Protein AF-A0A660URX8-F1 (afdb_monomer_lite)

Radius of gyration: 13.56 Å; chains: 1; bounding box: 30×30×37 Å

Sequence (95 aa):
MTPYQIAIEFERQYPNDFPELDKEIGGKGTGERNSVAQYIAQVLSTRIKNNVNYPIEGKFLHRAYLHKLTYKTNDRCIESSLGQSYDLSLFRLKE

pLDDT: mean 89.78, std 8.69, range [58.38, 97.88]

Structure (mmCIF, N/CA/C/O backbone):
data_AF-A0A660URX8-F1
#
_entry.id   AF-A0A660URX8-F1
#
loop_
_atom_site.group_PDB
_atom_site.id
_atom_site.type_symbol
_atom_site.label_atom_id
_atom_site.label_alt_id
_atom_site.label_comp_id
_atom_site.label_asym_id
_atom_site.label_entity_id
_atom_site.label_seq_id
_atom_site.pdbx_PDB_ins_code
_atom_site.Cartn_x
_atom_site.Cartn_y
_atom_site.Cartn_z
_atom_site.occupancy
_atom_site.B_iso_or_equiv
_atom_site.auth_seq_id
_atom_site.auth_comp_id
_atom_site.auth_asym_id
_atom_site.auth_atom_id
_atom_site.pdbx_PDB_model_num
ATOM 1 N N . MET A 1 1 ? -2.574 1.182 -7.390 1.00 94.50 1 MET A N 1
ATOM 2 C CA . MET A 1 1 ? -3.104 1.291 -6.016 1.00 94.50 1 MET A CA 1
ATOM 3 C C . MET A 1 1 ? -1.963 1.288 -5.011 1.00 94.50 1 MET A C 1
ATOM 5 O O . MET A 1 1 ? -0.976 0.592 -5.227 1.00 94.50 1 MET A O 1
ATOM 9 N N . THR A 1 2 ? -2.071 2.066 -3.937 1.00 95.69 2 THR A N 1
ATOM 10 C CA . THR A 1 2 ? -1.166 1.979 -2.778 1.00 95.69 2 THR A CA 1
ATOM 11 C C . THR A 1 2 ? -1.494 0.728 -1.948 1.00 95.69 2 THR A C 1
ATOM 13 O O . THR A 1 2 ? -2.613 0.220 -2.047 1.00 95.69 2 THR A O 1
ATOM 16 N N . PRO A 1 3 ? -0.581 0.233 -1.091 1.00 95.25 3 PRO A N 1
ATOM 17 C CA . PRO A 1 3 ? -0.890 -0.883 -0.197 1.00 95.25 3 PRO A CA 1
ATOM 18 C C . PRO A 1 3 ? -2.118 -0.632 0.693 1.00 95.25 3 PRO A C 1
ATOM 20 O O . PRO A 1 3 ? -2.896 -1.549 0.924 1.00 95.25 3 PRO A O 1
ATOM 23 N N . TYR A 1 4 ? -2.341 0.614 1.126 1.00 94.69 4 TYR A N 1
ATOM 24 C CA . TYR A 1 4 ? -3.545 1.003 1.867 1.00 94.69 4 TYR A CA 1
ATOM 25 C C . TYR A 1 4 ? -4.813 0.848 1.030 1.00 94.69 4 TYR A C 1
ATOM 27 O O . TYR A 1 4 ? -5.781 0.276 1.509 1.00 94.69 4 TYR A O 1
ATOM 35 N N . GLN A 1 5 ? -4.813 1.312 -0.225 1.00 95.69 5 GLN A N 1
ATOM 36 C CA . GLN A 1 5 ? -5.965 1.127 -1.114 1.00 95.69 5 GLN A CA 1
ATOM 37 C C . GLN A 1 5 ? -6.268 -0.358 -1.334 1.00 95.69 5 GLN A C 1
ATOM 39 O O . GLN A 1 5 ? -7.432 -0.732 -1.359 1.00 95.69 5 GLN A O 1
ATOM 44 N N . ILE A 1 6 ? -5.238 -1.200 -1.476 1.00 96.06 6 ILE A N 1
ATOM 45 C CA . ILE A 1 6 ? -5.421 -2.648 -1.648 1.00 96.06 6 ILE A CA 1
ATOM 46 C C . ILE A 1 6 ? -5.979 -3.274 -0.363 1.00 96.06 6 ILE A C 1
ATOM 48 O O . ILE A 1 6 ? -6.911 -4.061 -0.444 1.00 96.06 6 ILE A O 1
ATOM 52 N N . ALA A 1 7 ? -5.463 -2.903 0.813 1.00 94.94 7 ALA A N 1
ATOM 53 C CA . ALA A 1 7 ? -5.962 -3.395 2.100 1.00 94.94 7 ALA A CA 1
ATOM 54 C C . ALA A 1 7 ? -7.425 -2.991 2.357 1.00 94.94 7 ALA A C 1
ATOM 56 O O . ALA A 1 7 ? -8.223 -3.825 2.769 1.00 94.94 7 ALA A O 1
ATOM 57 N N . ILE A 1 8 ? -7.782 -1.735 2.066 1.00 95.06 8 ILE A N 1
ATOM 58 C CA . ILE A 1 8 ? -9.162 -1.230 2.153 1.00 95.06 8 ILE A CA 1
ATOM 59 C C . ILE A 1 8 ? -10.079 -2.015 1.216 1.00 95.06 8 ILE A C 1
ATOM 61 O O . ILE A 1 8 ? -11.173 -2.414 1.601 1.00 95.06 8 ILE A O 1
ATOM 65 N N . GLU A 1 9 ? -9.637 -2.244 -0.018 1.00 95.50 9 GLU A N 1
ATOM 66 C CA . GLU A 1 9 ? -10.427 -2.982 -0.997 1.00 95.50 9 GLU A CA 1
ATOM 67 C C . GLU A 1 9 ? -10.569 -4.464 -0.622 1.00 95.50 9 GLU A C 1
ATOM 69 O O . GLU A 1 9 ? -11.626 -5.051 -0.840 1.00 95.50 9 GLU A O 1
ATOM 74 N N . PHE A 1 10 ? -9.545 -5.052 0.000 1.00 94.62 10 PHE A N 1
ATOM 75 C CA . PHE A 1 10 ? -9.599 -6.408 0.535 1.00 94.62 10 PHE A CA 1
ATOM 76 C C . PHE A 1 10 ? -10.613 -6.526 1.683 1.00 94.62 10 PHE A C 1
ATOM 78 O O . PHE A 1 10 ? -11.476 -7.395 1.623 1.00 94.62 10 PHE A O 1
ATOM 85 N N . GLU A 1 11 ? -10.593 -5.611 2.660 1.00 94.44 11 GLU A N 1
ATOM 86 C CA . GLU A 1 11 ? -11.610 -5.548 3.726 1.00 94.44 11 GLU A CA 1
ATOM 87 C C . GLU A 1 11 ? -13.026 -5.400 3.152 1.00 94.44 11 GLU A C 1
ATOM 89 O O . GLU A 1 11 ? -13.955 -6.082 3.577 1.00 94.44 11 GLU A O 1
ATOM 94 N N . ARG A 1 12 ? -13.185 -4.540 2.137 1.00 94.00 12 ARG A N 1
ATOM 95 C CA . ARG A 1 12 ? -14.475 -4.281 1.488 1.00 94.00 12 ARG A CA 1
ATOM 96 C C . ARG A 1 12 ? -15.031 -5.502 0.752 1.00 94.00 12 ARG A C 1
ATOM 98 O O . ARG A 1 12 ? -16.241 -5.710 0.767 1.00 94.00 12 ARG A O 1
ATOM 105 N N . GLN A 1 13 ? -14.180 -6.255 0.054 1.00 95.50 13 GLN A N 1
ATOM 106 C CA . GLN A 1 13 ? -14.599 -7.419 -0.734 1.00 95.50 13 GLN A CA 1
ATOM 107 C C . GLN A 1 13 ? -14.761 -8.687 0.113 1.00 95.50 13 GLN A C 1
ATOM 109 O O . GLN A 1 13 ? -15.609 -9.515 -0.209 1.00 95.50 13 GLN A O 1
ATOM 114 N N . TYR A 1 14 ? -13.982 -8.822 1.189 1.00 95.25 14 TYR A N 1
ATOM 115 C CA . TYR A 1 14 ? -13.921 -10.022 2.027 1.00 95.25 14 TYR A CA 1
ATOM 116 C C . TYR A 1 14 ? -14.144 -9.682 3.512 1.00 95.25 14 TYR A C 1
ATOM 118 O O . TYR A 1 14 ? -13.276 -9.945 4.345 1.00 95.25 14 TYR A O 1
ATOM 126 N N . PRO A 1 15 ? -15.303 -9.105 3.885 1.00 93.25 15 PRO A N 1
ATOM 127 C CA . PRO A 1 15 ? -15.539 -8.611 5.244 1.00 93.25 15 PRO A CA 1
ATOM 128 C C . PRO A 1 15 ? -15.577 -9.718 6.308 1.00 93.25 15 PRO A C 1
ATOM 130 O O . PRO A 1 15 ? -15.345 -9.435 7.478 1.00 93.25 15 PRO A O 1
ATOM 133 N N . ASN A 1 16 ? -15.855 -10.965 5.914 1.00 95.44 16 ASN A N 1
ATOM 134 C CA . ASN A 1 16 ? -15.860 -12.112 6.825 1.00 95.44 16 ASN A CA 1
ATOM 135 C C . ASN A 1 16 ? -14.462 -12.718 7.017 1.00 95.44 16 ASN A C 1
ATOM 137 O O . ASN A 1 16 ? -14.193 -13.265 8.077 1.00 95.44 16 ASN A O 1
ATOM 141 N N . ASP A 1 17 ? -13.579 -12.601 6.018 1.00 94.06 17 ASP A N 1
ATOM 142 C CA . ASP A 1 17 ? -12.235 -13.192 6.060 1.00 94.06 17 ASP A CA 1
ATOM 143 C C . ASP A 1 17 ? -11.193 -12.201 6.591 1.00 94.06 17 ASP A C 1
ATOM 145 O O . ASP A 1 17 ? -10.193 -12.594 7.183 1.00 94.06 17 ASP A O 1
ATOM 149 N N . PHE A 1 18 ? -11.403 -10.897 6.385 1.00 92.69 18 PHE A N 1
ATOM 150 C CA . PHE A 1 18 ? -10.477 -9.864 6.846 1.00 92.69 18 PHE A CA 1
ATOM 151 C C . PHE A 1 18 ? -10.194 -9.923 8.362 1.00 92.69 18 PHE A C 1
ATOM 153 O O . PHE A 1 18 ? -9.024 -9.799 8.732 1.00 92.69 18 PHE A O 1
ATOM 160 N N . PRO A 1 19 ? -11.191 -10.154 9.246 1.00 91.50 19 PRO A N 1
ATOM 161 C CA . PRO A 1 19 ? -10.954 -10.293 10.683 1.00 91.50 19 PRO A CA 1
ATOM 162 C C . PRO A 1 19 ? -10.020 -11.455 11.054 1.00 91.50 19 PRO A C 1
ATOM 164 O O . PRO A 1 19 ? -9.285 -11.343 12.032 1.00 91.50 19 PRO A O 1
ATOM 167 N N . GLU A 1 20 ? -9.981 -12.527 10.256 1.00 92.56 20 GLU A N 1
ATOM 168 C CA . GLU A 1 20 ? -9.123 -13.703 10.493 1.00 92.56 20 GLU A CA 1
ATOM 169 C C . GLU A 1 20 ? -7.624 -13.387 10.359 1.00 92.56 20 GLU A C 1
ATOM 171 O O . GLU A 1 20 ? -6.773 -14.162 10.792 1.00 92.56 20 GLU A O 1
ATOM 176 N N . LEU A 1 21 ? -7.270 -12.237 9.771 1.00 89.00 21 LEU A N 1
ATOM 177 C CA . LEU A 1 21 ? -5.883 -11.778 9.713 1.00 89.00 21 LEU A CA 1
ATOM 178 C C . LEU A 1 21 ? -5.339 -11.336 11.077 1.00 89.00 21 LEU A C 1
ATOM 180 O O . LEU A 1 21 ? -4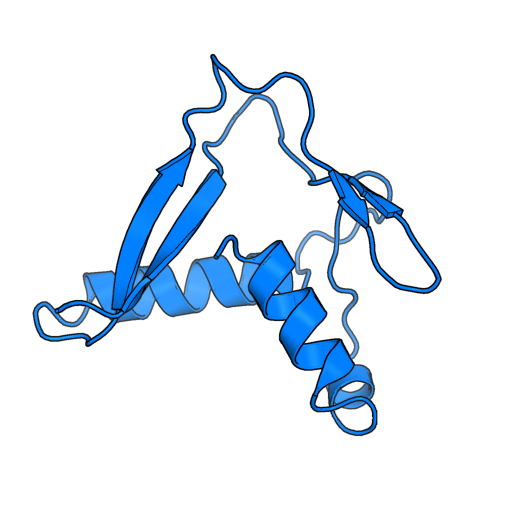.122 -11.198 11.195 1.00 89.00 21 LEU A O 1
ATOM 184 N N . ASP A 1 22 ? -6.209 -11.069 12.062 1.00 88.94 22 ASP A N 1
ATOM 185 C CA . ASP A 1 22 ? -5.856 -10.507 13.377 1.00 88.94 22 ASP A CA 1
ATOM 186 C C . ASP A 1 22 ? -4.956 -9.257 13.262 1.00 88.94 22 ASP A C 1
ATOM 188 O O . ASP A 1 22 ? -3.988 -9.046 14.000 1.00 88.94 22 ASP A O 1
ATOM 192 N N . LYS A 1 23 ? -5.229 -8.438 12.236 1.00 89.31 23 LYS A N 1
ATOM 193 C CA . LYS A 1 23 ? -4.464 -7.237 11.891 1.00 89.31 23 LYS A CA 1
ATOM 194 C C . LYS A 1 23 ? -5.359 -6.141 11.346 1.00 89.31 23 LYS A C 1
ATOM 196 O O . LYS A 1 23 ? -6.257 -6.373 10.545 1.00 89.31 23 LYS A O 1
ATOM 201 N N . GLU A 1 24 ? -5.034 -4.906 11.707 1.00 90.50 24 GLU A N 1
ATOM 202 C CA . GLU A 1 24 ? -5.661 -3.730 11.118 1.00 90.50 24 GLU A CA 1
ATOM 203 C C . GLU A 1 24 ? -5.041 -3.376 9.758 1.00 90.50 24 GLU A C 1
ATOM 205 O O . GLU A 1 24 ? -3.882 -3.696 9.463 1.00 90.50 24 GLU A O 1
ATOM 210 N N . ILE A 1 25 ? -5.774 -2.593 8.957 1.00 92.25 25 ILE A N 1
ATOM 211 C CA . ILE A 1 25 ? -5.238 -1.942 7.748 1.00 92.25 25 ILE A CA 1
ATOM 212 C C . ILE A 1 25 ? -3.949 -1.163 8.059 1.00 92.25 25 ILE A C 1
ATOM 214 O O . ILE A 1 25 ? -3.047 -1.103 7.220 1.00 92.25 25 ILE A O 1
ATOM 218 N N . GLY A 1 26 ? -3.848 -0.615 9.272 1.00 89.56 26 GLY A N 1
ATOM 219 C CA . GLY A 1 26 ? -2.756 0.228 9.738 1.00 89.56 26 GLY A CA 1
ATOM 220 C C . GLY A 1 26 ? -3.053 1.707 9.537 1.00 89.56 26 GLY A C 1
ATOM 221 O O . GLY A 1 26 ? -4.187 2.118 9.308 1.00 89.56 26 GLY A O 1
ATOM 222 N N . GLY A 1 27 ? -2.001 2.516 9.599 1.00 84.38 27 GLY A N 1
ATOM 223 C CA . GLY A 1 27 ? -2.095 3.968 9.504 1.00 84.38 27 GLY A CA 1
ATOM 224 C C . GLY A 1 27 ? -1.576 4.659 10.755 1.00 84.38 27 GLY A C 1
ATOM 225 O O . GLY A 1 27 ? -1.227 4.032 11.762 1.00 84.38 27 GLY A O 1
ATOM 226 N N . LYS A 1 28 ? -1.455 5.978 10.664 1.00 82.12 28 LYS A N 1
ATOM 227 C CA . LYS A 1 28 ? -0.879 6.799 11.721 1.00 82.12 28 LYS A CA 1
ATOM 228 C C . LYS A 1 28 ? -1.725 6.687 12.990 1.00 82.12 28 LYS A C 1
ATOM 230 O O . LYS A 1 28 ? -2.943 6.796 12.931 1.00 82.12 28 LYS A O 1
ATOM 235 N N . GLY A 1 29 ? -1.063 6.509 14.133 1.00 74.31 29 GLY A N 1
ATOM 236 C CA . GLY A 1 29 ? -1.718 6.426 15.443 1.00 74.31 29 GLY A CA 1
ATOM 237 C C . GLY A 1 29 ? -2.173 5.025 15.860 1.00 74.31 29 GLY A C 1
ATOM 238 O O . GLY A 1 29 ? -2.517 4.853 17.020 1.00 74.31 29 GLY A O 1
ATOM 239 N N . THR A 1 30 ? -2.101 4.023 14.975 1.00 73.69 30 THR A N 1
ATOM 240 C CA . THR A 1 30 ? -2.447 2.625 15.319 1.00 73.69 30 THR A CA 1
ATOM 241 C C . THR A 1 30 ? -1.394 1.947 16.201 1.00 73.69 30 THR A C 1
ATOM 243 O O . THR A 1 30 ? -1.690 0.988 16.897 1.00 73.69 30 THR A O 1
ATOM 246 N N . GLY A 1 31 ? -0.138 2.415 16.167 1.00 66.38 31 GLY A N 1
ATOM 247 C CA . GLY A 1 31 ? 0.985 1.762 16.858 1.00 66.38 31 GLY A CA 1
ATOM 248 C C . GLY A 1 31 ? 1.396 0.410 16.253 1.00 66.38 31 GLY A C 1
ATOM 249 O O . GLY A 1 31 ? 2.432 -0.136 16.635 1.00 66.38 31 GLY A O 1
ATOM 250 N N . GLU A 1 32 ? 0.641 -0.094 15.274 1.00 70.62 32 GLU A N 1
ATOM 251 C CA . GLU A 1 32 ? 0.852 -1.394 14.651 1.00 70.62 32 GLU A CA 1
ATOM 252 C C . GLU A 1 32 ? 2.028 -1.334 13.670 1.00 70.62 32 GLU A C 1
ATOM 254 O O . GLU A 1 32 ? 2.008 -0.622 12.662 1.00 70.62 32 GLU A O 1
ATOM 259 N N . ARG A 1 33 ? 3.083 -2.098 13.972 1.00 67.62 33 ARG A N 1
ATOM 260 C CA . ARG A 1 33 ? 4.278 -2.195 13.118 1.00 67.62 33 ARG A CA 1
ATOM 261 C C . ARG A 1 33 ? 4.140 -3.225 11.993 1.00 67.62 33 ARG A C 1
ATOM 263 O O . ARG A 1 33 ? 4.962 -3.186 11.081 1.00 67.62 33 ARG A O 1
ATOM 270 N N . ASN A 1 34 ? 3.126 -4.095 12.055 1.00 82.62 34 ASN A N 1
ATOM 271 C CA . ASN A 1 34 ? 2.889 -5.201 11.123 1.00 82.62 34 ASN A CA 1
ATOM 272 C C . ASN A 1 34 ? 1.460 -5.172 10.550 1.00 82.62 34 ASN A C 1
ATOM 274 O O . ASN A 1 34 ? 0.756 -6.178 10.548 1.00 82.62 34 ASN A O 1
ATOM 278 N N . SER A 1 35 ? 1.023 -4.007 10.076 1.00 91.81 35 SER A N 1
ATOM 279 C CA . SER A 1 35 ? -0.314 -3.828 9.495 1.00 91.81 35 SER A CA 1
ATOM 280 C C . SER A 1 35 ? -0.507 -4.573 8.168 1.00 91.81 35 SER A C 1
ATOM 282 O O . SER A 1 35 ? 0.460 -4.871 7.457 1.00 91.81 35 SER A O 1
ATOM 284 N N . VAL A 1 36 ? -1.765 -4.792 7.770 1.00 94.19 36 VAL A N 1
ATOM 285 C CA . VAL A 1 36 ? -2.111 -5.430 6.486 1.00 94.19 36 VAL A CA 1
ATOM 286 C C . VAL A 1 36 ? -1.522 -4.656 5.301 1.00 94.19 36 VAL A C 1
ATOM 288 O O . VAL A 1 36 ? -0.967 -5.257 4.379 1.00 94.19 36 VAL A O 1
ATOM 291 N N . ALA A 1 37 ? -1.549 -3.318 5.333 1.00 93.25 37 ALA A N 1
ATOM 292 C CA . ALA A 1 37 ? -0.936 -2.502 4.285 1.00 93.25 37 ALA A CA 1
ATOM 293 C C . ALA A 1 37 ? 0.585 -2.734 4.177 1.00 93.25 37 ALA A C 1
ATOM 295 O O . ALA A 1 37 ? 1.119 -2.839 3.070 1.00 93.25 37 ALA A O 1
ATOM 296 N N . GLN A 1 38 ? 1.298 -2.848 5.303 1.00 91.50 38 GLN A N 1
ATOM 297 C CA . GLN A 1 38 ? 2.738 -3.139 5.303 1.00 91.50 38 GLN A CA 1
ATOM 298 C C . GLN A 1 38 ? 3.034 -4.552 4.794 1.00 91.50 38 GLN A C 1
ATOM 300 O O . GLN A 1 38 ? 3.940 -4.721 3.976 1.00 91.50 38 GLN A O 1
ATOM 305 N N . TYR A 1 39 ? 2.241 -5.541 5.212 1.00 93.06 39 TYR A N 1
ATOM 306 C CA . TYR A 1 39 ? 2.351 -6.914 4.725 1.00 93.06 39 TYR A CA 1
ATOM 307 C C . TYR A 1 39 ? 2.199 -6.984 3.199 1.00 93.06 39 TYR A C 1
ATOM 309 O O . TYR A 1 39 ? 3.064 -7.530 2.510 1.00 93.06 39 TYR A O 1
ATOM 317 N N . ILE A 1 40 ? 1.158 -6.350 2.646 1.00 95.25 40 ILE A N 1
ATOM 318 C CA . ILE A 1 40 ? 0.931 -6.284 1.194 1.00 95.25 40 ILE A CA 1
ATOM 319 C C . ILE A 1 40 ? 2.127 -5.641 0.485 1.00 95.25 40 ILE A C 1
ATOM 321 O O . ILE A 1 40 ? 2.611 -6.176 -0.517 1.00 95.25 40 ILE A O 1
ATOM 325 N N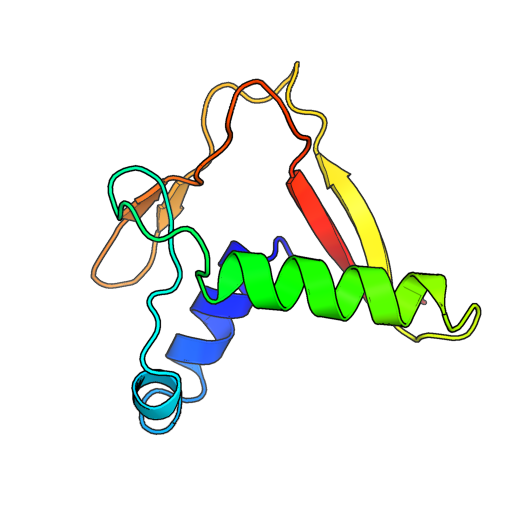 . ALA A 1 41 ? 2.632 -4.517 1.006 1.00 94.50 41 ALA A N 1
ATOM 326 C CA . ALA A 1 41 ? 3.783 -3.826 0.429 1.00 94.50 41 ALA A CA 1
ATOM 327 C C . ALA A 1 41 ? 5.021 -4.734 0.369 1.00 94.50 41 ALA A C 1
ATOM 329 O O . ALA A 1 41 ? 5.679 -4.817 -0.673 1.00 94.50 41 ALA A O 1
ATOM 330 N N . GLN A 1 42 ? 5.317 -5.441 1.463 1.00 94.00 42 GLN A N 1
ATOM 331 C CA . GLN A 1 42 ? 6.457 -6.348 1.565 1.00 94.00 42 GLN A CA 1
ATOM 332 C C . GLN A 1 42 ? 6.322 -7.542 0.613 1.00 94.00 42 GLN A C 1
ATOM 334 O O . GLN A 1 42 ? 7.258 -7.844 -0.134 1.00 94.00 42 GLN A O 1
ATOM 339 N N . VAL A 1 43 ? 5.164 -8.209 0.610 1.00 95.88 43 VAL A N 1
ATOM 340 C CA . VAL A 1 43 ? 4.923 -9.403 -0.211 1.00 95.88 43 VAL A CA 1
ATOM 341 C C . VAL A 1 43 ? 4.983 -9.069 -1.695 1.00 95.88 43 VAL A C 1
ATOM 343 O O . 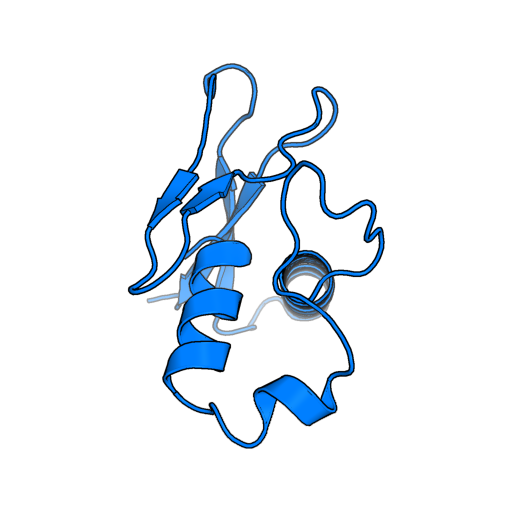VAL A 1 43 ? 5.697 -9.747 -2.437 1.00 95.88 43 VAL A O 1
ATOM 346 N N . LEU A 1 44 ? 4.292 -8.016 -2.143 1.00 97.06 44 LEU A N 1
ATOM 347 C CA . LEU A 1 44 ? 4.305 -7.629 -3.554 1.00 97.06 44 LEU A CA 1
ATOM 348 C C . LEU A 1 44 ? 5.702 -7.210 -4.002 1.00 97.06 44 LEU A C 1
ATOM 350 O O . LEU A 1 44 ? 6.177 -7.703 -5.021 1.00 97.06 44 LEU A O 1
ATOM 354 N N . SER A 1 45 ? 6.401 -6.387 -3.218 1.00 96.19 45 SER A N 1
ATOM 355 C CA . SER A 1 45 ? 7.766 -5.966 -3.556 1.00 96.19 45 SER A CA 1
ATOM 356 C C . SER A 1 45 ? 8.722 -7.157 -3.658 1.00 96.19 45 SER A C 1
ATOM 358 O O . SER A 1 45 ? 9.524 -7.229 -4.588 1.00 96.19 45 SER A O 1
ATOM 360 N N . THR A 1 46 ? 8.604 -8.128 -2.748 1.00 97.50 46 THR A N 1
ATOM 361 C CA . THR A 1 46 ? 9.420 -9.352 -2.765 1.00 97.50 46 THR A CA 1
ATOM 362 C C . THR A 1 46 ? 9.124 -10.206 -3.997 1.00 97.50 46 THR A C 1
ATOM 364 O O . THR A 1 46 ? 10.049 -10.640 -4.681 1.00 97.50 46 THR A O 1
ATOM 367 N N . ARG A 1 47 ? 7.845 -10.419 -4.327 1.00 97.44 47 ARG A N 1
ATOM 368 C CA . ARG A 1 47 ? 7.445 -11.205 -5.505 1.00 97.44 47 ARG A CA 1
ATOM 369 C C . ARG A 1 47 ? 7.889 -10.555 -6.814 1.00 97.44 47 ARG A C 1
ATOM 371 O O . ARG A 1 47 ? 8.412 -11.250 -7.676 1.00 97.44 47 ARG A O 1
ATOM 378 N N . ILE A 1 48 ? 7.736 -9.235 -6.930 1.00 97.19 48 ILE A N 1
ATOM 379 C CA 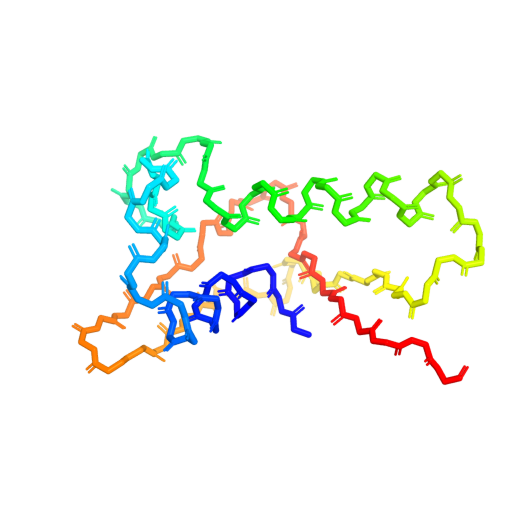. ILE A 1 48 ? 8.184 -8.454 -8.093 1.00 97.19 48 ILE A CA 1
ATOM 380 C C . ILE A 1 48 ? 9.703 -8.554 -8.252 1.00 97.19 48 ILE A C 1
ATOM 382 O O . ILE A 1 48 ? 10.193 -8.793 -9.350 1.00 97.19 48 ILE A O 1
ATOM 386 N N . LYS A 1 49 ? 10.457 -8.409 -7.156 1.00 96.38 49 LYS A N 1
ATOM 387 C CA . LYS A 1 49 ? 11.922 -8.510 -7.176 1.00 96.38 49 LYS A CA 1
ATOM 388 C C . LYS A 1 49 ? 12.406 -9.901 -7.594 1.00 96.38 49 LYS A C 1
ATOM 390 O O . LYS A 1 49 ? 13.386 -10.005 -8.324 1.00 96.38 49 LYS A O 1
ATOM 395 N N . ASN A 1 50 ? 11.732 -10.953 -7.134 1.00 97.88 50 ASN A N 1
ATOM 396 C CA . ASN A 1 50 ? 12.151 -12.337 -7.366 1.00 97.88 50 ASN A CA 1
ATOM 397 C C . ASN A 1 50 ? 11.647 -12.921 -8.696 1.00 97.88 50 ASN A C 1
ATOM 399 O O . ASN A 1 50 ? 12.043 -14.025 -9.058 1.00 97.88 50 ASN A O 1
ATOM 403 N N . ASN A 1 51 ? 10.775 -12.216 -9.423 1.00 97.00 51 ASN A N 1
ATOM 404 C CA . ASN A 1 51 ? 10.248 -12.666 -10.705 1.00 97.00 51 ASN A CA 1
ATOM 405 C C . ASN A 1 51 ? 10.102 -11.487 -11.678 1.00 97.00 51 ASN A C 1
ATOM 407 O O . ASN A 1 51 ? 9.154 -10.708 -11.603 1.00 97.00 51 ASN A O 1
ATOM 411 N N . VAL A 1 52 ? 11.010 -11.404 -12.654 1.00 93.12 52 VAL A N 1
ATOM 412 C CA . VAL A 1 52 ? 10.996 -10.356 -13.692 1.00 93.12 52 VAL A CA 1
ATOM 413 C C . VAL A 1 52 ? 9.694 -10.345 -14.510 1.00 93.12 52 VAL A C 1
ATOM 415 O O . VAL A 1 52 ? 9.203 -9.278 -14.888 1.00 93.12 52 VAL A O 1
ATOM 418 N N . ASN A 1 53 ? 9.073 -11.515 -14.684 1.00 96.06 53 ASN A N 1
ATOM 419 C CA . ASN A 1 53 ? 7.819 -11.710 -15.412 1.00 96.06 53 ASN A CA 1
ATOM 420 C C . ASN A 1 53 ? 6.581 -11.626 -14.503 1.00 96.06 53 ASN A C 1
ATOM 422 O O . ASN A 1 53 ? 5.484 -11.974 -14.933 1.00 96.06 53 ASN A O 1
ATOM 426 N N . TYR A 1 54 ? 6.717 -11.174 -13.249 1.00 97.56 54 TYR A N 1
ATOM 427 C CA . TYR A 1 54 ? 5.560 -10.978 -12.374 1.00 97.56 54 TYR A CA 1
ATOM 428 C C . TYR A 1 54 ? 4.578 -9.981 -13.023 1.00 97.56 54 TYR A C 1
ATOM 430 O O . TYR A 1 54 ? 5.031 -8.949 -13.535 1.00 97.56 54 TYR A O 1
ATOM 438 N N . PRO A 1 55 ? 3.256 -10.249 -13.012 1.00 97.31 55 PRO A N 1
ATOM 439 C CA . PRO A 1 55 ? 2.271 -9.475 -13.780 1.00 97.31 55 PRO A CA 1
ATOM 440 C C . PRO A 1 55 ? 1.970 -8.095 -13.182 1.00 97.31 55 PRO A C 1
ATOM 442 O O . PRO A 1 55 ? 1.262 -7.293 -13.782 1.00 97.31 55 PRO A O 1
ATOM 445 N N . ILE A 1 56 ? 2.491 -7.810 -11.989 1.00 97.25 56 ILE A N 1
ATOM 446 C CA . ILE A 1 56 ? 2.367 -6.522 -11.308 1.00 97.25 56 ILE A CA 1
ATOM 447 C C . ILE A 1 56 ? 3.727 -5.827 -11.350 1.00 97.25 56 ILE A C 1
ATOM 449 O O . ILE A 1 56 ? 4.762 -6.469 -11.172 1.00 97.25 56 ILE A O 1
ATOM 453 N N . GLU A 1 57 ? 3.735 -4.513 -11.543 1.00 96.62 57 GLU A N 1
ATOM 454 C CA . GLU A 1 57 ? 4.905 -3.675 -11.288 1.00 96.62 57 GLU A CA 1
ATOM 455 C C . GLU A 1 57 ? 4.718 -2.781 -10.060 1.00 96.62 57 GLU A C 1
ATOM 457 O O . GLU A 1 57 ? 3.597 -2.456 -9.662 1.00 96.62 57 GLU A O 1
ATOM 462 N N . GLY A 1 58 ? 5.847 -2.393 -9.463 1.00 95.56 58 GLY A N 1
ATOM 463 C CA . GLY A 1 58 ? 5.923 -1.497 -8.316 1.00 95.56 58 GLY A CA 1
ATOM 464 C C . GLY A 1 58 ? 6.592 -0.176 -8.690 1.00 95.56 58 GLY A C 1
ATOM 465 O O . GLY A 1 58 ? 7.631 -0.161 -9.351 1.00 95.56 58 GLY A O 1
ATOM 466 N N . LYS A 1 59 ? 6.006 0.933 -8.246 1.00 95.19 59 LYS A N 1
ATOM 467 C CA . LYS A 1 59 ? 6.549 2.298 -8.307 1.00 95.19 59 LYS A CA 1
ATOM 468 C C . LYS A 1 59 ? 6.427 2.948 -6.930 1.00 95.19 59 LYS A C 1
ATOM 470 O O . LYS A 1 59 ? 5.903 2.336 -6.002 1.00 95.19 59 LYS A O 1
ATOM 475 N N . PHE A 1 60 ? 6.899 4.181 -6.792 1.00 93.38 60 PHE A N 1
ATOM 476 C CA . PHE A 1 60 ? 6.854 4.910 -5.529 1.00 93.38 60 PHE A CA 1
ATOM 477 C C . PHE A 1 60 ? 6.302 6.321 -5.727 1.00 93.38 60 PHE A C 1
ATOM 479 O O . PHE A 1 60 ? 6.621 6.983 -6.713 1.00 93.38 60 PHE A O 1
ATOM 486 N N . LEU A 1 61 ? 5.498 6.785 -4.772 1.00 91.56 61 LEU A N 1
ATOM 487 C CA . LEU A 1 61 ? 5.240 8.204 -4.572 1.00 91.56 61 LEU A CA 1
ATOM 488 C C . LEU A 1 61 ? 6.333 8.764 -3.670 1.00 91.56 61 LEU A C 1
ATOM 490 O O . LEU A 1 61 ? 6.463 8.361 -2.511 1.00 91.56 61 LEU A O 1
ATOM 494 N N . HIS A 1 62 ? 7.109 9.694 -4.216 1.00 90.88 62 HIS A N 1
ATOM 495 C CA . HIS A 1 62 ? 8.250 10.267 -3.523 1.00 90.88 62 HIS A CA 1
ATOM 496 C C . HIS A 1 62 ? 7.796 11.168 -2.370 1.00 90.88 62 HIS A C 1
ATOM 498 O O . HIS A 1 62 ? 7.065 12.142 -2.574 1.00 90.88 62 HIS A O 1
ATOM 504 N N . ARG A 1 63 ? 8.252 10.869 -1.150 1.00 87.38 63 ARG A N 1
ATOM 505 C CA . ARG A 1 63 ? 7.735 11.511 0.069 1.00 87.38 63 ARG A CA 1
ATOM 506 C C . ARG A 1 63 ? 8.003 13.012 0.150 1.00 87.38 63 ARG A C 1
ATOM 508 O O . ARG A 1 63 ? 7.236 13.723 0.782 1.00 87.38 63 ARG A O 1
ATOM 515 N N . ALA A 1 64 ? 9.056 13.510 -0.506 1.00 89.75 64 ALA A N 1
ATOM 516 C CA . ALA A 1 64 ? 9.394 14.938 -0.468 1.00 89.75 64 ALA A CA 1
ATOM 517 C C . ALA A 1 64 ? 8.296 15.840 -1.062 1.00 89.75 64 ALA A C 1
ATOM 519 O O . ALA A 1 64 ? 8.256 17.028 -0.761 1.00 89.75 64 ALA A O 1
ATOM 520 N N . TYR A 1 65 ? 7.399 15.275 -1.875 1.00 89.44 65 TYR A N 1
ATOM 521 C CA . TYR A 1 65 ? 6.271 15.986 -2.480 1.00 89.44 65 TYR A CA 1
ATOM 522 C C . TYR A 1 65 ? 4.925 15.608 -1.845 1.00 89.44 65 TYR A C 1
ATOM 524 O O . TYR A 1 65 ? 3.870 15.928 -2.387 1.00 89.44 65 TYR A O 1
ATOM 532 N N . LEU A 1 66 ? 4.944 14.916 -0.702 1.00 86.62 66 LEU A N 1
ATOM 533 C CA . LEU A 1 66 ? 3.752 14.461 0.002 1.00 86.62 66 LEU A CA 1
ATOM 534 C C . LEU A 1 66 ? 3.706 15.056 1.409 1.00 86.62 66 LEU A C 1
ATOM 536 O O . LEU A 1 66 ? 4.472 14.670 2.285 1.00 86.62 66 LEU A O 1
ATOM 540 N N . HIS A 1 67 ? 2.757 15.963 1.642 1.00 84.75 67 HIS A N 1
ATOM 541 C CA . HIS A 1 67 ? 2.495 16.481 2.987 1.00 84.75 67 HIS A CA 1
ATOM 542 C C . HIS A 1 67 ? 1.611 15.532 3.808 1.00 84.75 67 HIS A C 1
ATOM 544 O O . HIS A 1 67 ? 1.887 15.254 4.972 1.00 84.75 67 HIS A O 1
ATOM 550 N N . LYS A 1 68 ? 0.535 15.030 3.195 1.00 87.44 68 LYS A N 1
ATOM 551 C CA . LYS A 1 68 ? -0.454 14.165 3.838 1.00 87.44 68 LYS A CA 1
ATOM 552 C C . LYS A 1 68 ? -1.112 13.272 2.798 1.00 87.44 68 LYS A C 1
ATOM 554 O O . LYS A 1 68 ? -1.414 13.726 1.698 1.00 87.44 68 LYS A O 1
ATOM 559 N N . LEU A 1 69 ? -1.379 12.024 3.172 1.00 90.25 69 LEU A N 1
ATOM 560 C CA . LEU A 1 69 ? -2.197 11.118 2.379 1.00 90.25 69 LEU A CA 1
ATOM 561 C C . LEU A 1 69 ? -3.220 10.436 3.285 1.00 90.25 69 LEU A C 1
ATOM 563 O O . LEU A 1 69 ? -2.875 9.829 4.302 1.00 90.25 69 LEU A O 1
ATOM 567 N N . THR A 1 70 ? -4.491 10.576 2.925 1.00 92.88 70 THR A N 1
ATOM 568 C CA . THR A 1 70 ? -5.620 10.067 3.702 1.00 92.88 70 THR A CA 1
ATOM 569 C C . THR A 1 70 ? -6.563 9.316 2.785 1.00 92.88 70 THR A C 1
ATOM 571 O O . THR A 1 70 ? -6.891 9.787 1.698 1.00 92.88 70 THR A O 1
ATOM 574 N N . TYR A 1 71 ? -7.005 8.154 3.244 1.00 92.88 71 TYR A N 1
ATOM 575 C CA . TYR A 1 71 ? -7.955 7.303 2.551 1.00 92.88 71 TYR A CA 1
ATOM 576 C C . TYR A 1 71 ? -9.278 7.354 3.292 1.00 92.88 71 TYR A C 1
ATOM 578 O O . TYR A 1 71 ? -9.334 7.085 4.493 1.00 92.88 71 TYR A O 1
ATOM 586 N N . LYS A 1 72 ? -10.337 7.717 2.576 1.00 92.00 72 LYS A N 1
ATOM 587 C CA . LYS A 1 72 ? -11.692 7.706 3.112 1.00 92.00 72 LYS A CA 1
ATOM 588 C C . LYS A 1 72 ? -12.329 6.356 2.802 1.00 92.00 72 LYS A C 1
ATOM 590 O O . LYS A 1 72 ? -12.367 5.944 1.647 1.00 92.00 72 LYS A O 1
ATOM 595 N N . THR A 1 73 ? -12.817 5.697 3.841 1.00 85.06 73 THR A N 1
ATOM 596 C CA . THR A 1 73 ? -13.693 4.522 3.758 1.00 85.06 73 THR A C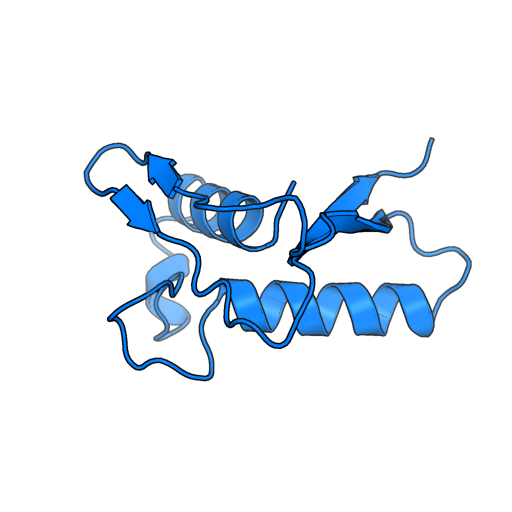A 1
ATOM 597 C C . THR A 1 73 ? -15.088 4.924 4.244 1.00 85.06 73 THR A C 1
ATOM 599 O O . THR A 1 73 ? -15.270 6.076 4.647 1.00 85.06 73 THR A O 1
ATOM 602 N N . ASN A 1 74 ? -16.072 4.021 4.192 1.00 78.00 74 ASN A N 1
ATOM 603 C CA . ASN A 1 74 ? -17.449 4.344 4.586 1.00 78.00 74 ASN A CA 1
ATOM 604 C C . ASN A 1 74 ? -17.528 4.897 6.020 1.00 78.00 74 ASN A C 1
ATOM 606 O O . ASN A 1 74 ? -18.172 5.922 6.229 1.00 78.00 74 ASN A O 1
ATOM 610 N N . ASP A 1 75 ? -16.773 4.306 6.953 1.00 79.44 75 ASP A N 1
ATOM 611 C CA . ASP A 1 75 ? -16.932 4.589 8.387 1.00 79.44 75 ASP A CA 1
ATOM 612 C C . ASP A 1 75 ? -15.689 5.213 9.042 1.00 79.44 75 ASP A C 1
ATOM 614 O O . ASP A 1 75 ? -15.728 5.628 10.200 1.00 79.44 75 ASP A O 1
ATOM 618 N N . ARG A 1 76 ? -14.562 5.303 8.320 1.00 87.69 76 ARG A N 1
ATOM 619 C CA . ARG A 1 76 ? -13.302 5.831 8.871 1.00 87.69 76 ARG A CA 1
ATOM 620 C C . ARG A 1 76 ? -12.398 6.501 7.843 1.00 87.69 76 ARG A C 1
ATOM 622 O O . ARG A 1 76 ? -12.396 6.167 6.655 1.00 87.69 76 ARG A O 1
ATOM 629 N N . CYS A 1 77 ? -11.568 7.416 8.337 1.00 90.88 77 CYS A N 1
ATOM 630 C CA . CYS A 1 77 ? -10.456 8.009 7.601 1.00 90.88 77 CYS A CA 1
ATOM 631 C C . CYS A 1 77 ? -9.140 7.406 8.089 1.00 90.88 77 CYS A C 1
ATOM 633 O O . CYS A 1 77 ? -8.823 7.478 9.273 1.00 90.88 77 CYS A O 1
ATOM 635 N N . ILE A 1 78 ? -8.358 6.858 7.165 1.00 90.56 78 ILE A N 1
ATOM 636 C CA . ILE A 1 78 ? -7.057 6.259 7.452 1.00 90.56 78 ILE A CA 1
ATOM 637 C C . ILE A 1 78 ? -5.983 7.207 6.927 1.00 90.56 78 ILE A C 1
ATOM 639 O O . ILE A 1 78 ? -5.851 7.404 5.719 1.00 90.56 78 ILE A O 1
ATOM 643 N N . GLU A 1 79 ? -5.218 7.828 7.822 1.00 90.19 79 GLU A N 1
ATOM 644 C CA . GLU A 1 79 ? -4.025 8.591 7.444 1.00 90.19 79 GLU A CA 1
ATOM 645 C C . GLU A 1 79 ? -2.854 7.622 7.294 1.00 90.19 79 GLU A C 1
ATOM 647 O O . GLU A 1 79 ? -2.555 6.857 8.210 1.00 90.19 79 GLU A O 1
ATOM 652 N N . SER A 1 80 ? -2.181 7.631 6.142 1.00 85.62 80 SER A N 1
ATOM 653 C CA . SER A 1 80 ? -1.011 6.774 5.957 1.00 85.62 80 SER A CA 1
ATOM 654 C C . SER A 1 80 ? 0.065 7.123 6.981 1.00 85.62 80 SER A C 1
ATOM 656 O O . SER A 1 80 ? 0.345 8.304 7.194 1.00 85.62 80 SER A O 1
ATOM 658 N N . SER A 1 81 ? 0.749 6.115 7.516 1.00 78.31 81 SER A N 1
ATOM 659 C CA . SER A 1 81 ? 1.953 6.289 8.337 1.00 78.31 81 SER A CA 1
ATOM 660 C C . SER A 1 81 ? 3.166 6.731 7.509 1.00 78.31 81 SER A C 1
ATOM 662 O O . SER A 1 81 ? 4.232 6.142 7.655 1.00 78.31 81 SER A O 1
ATOM 664 N N . LEU A 1 82 ? 3.019 7.714 6.610 1.00 68.19 82 LEU A N 1
ATOM 665 C CA . LEU A 1 82 ? 4.125 8.357 5.896 1.00 68.19 82 LEU A CA 1
ATOM 666 C C . LEU A 1 82 ? 5.106 8.915 6.939 1.00 68.19 82 LEU A C 1
ATOM 668 O O . LEU A 1 82 ? 4.984 10.041 7.412 1.00 68.19 82 LEU A O 1
ATOM 672 N N . GLY A 1 83 ? 6.047 8.077 7.364 1.00 59.34 83 GLY A N 1
ATOM 673 C CA . GLY A 1 83 ? 7.186 8.484 8.161 1.00 59.34 83 GLY A CA 1
ATOM 674 C C . GLY A 1 83 ? 8.129 9.259 7.258 1.00 59.34 83 GLY A C 1
ATOM 675 O O . GLY A 1 83 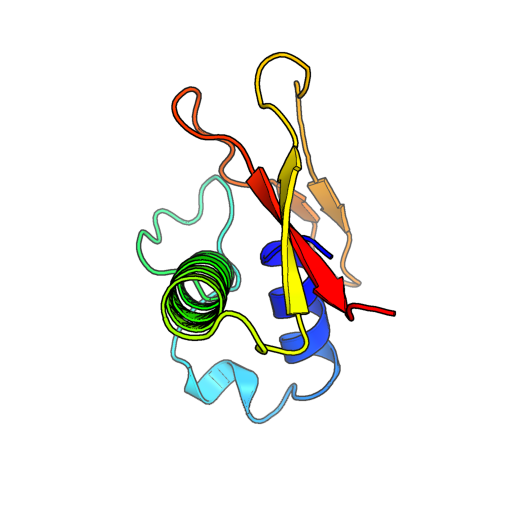? 8.238 8.963 6.068 1.00 59.34 83 GLY A O 1
ATOM 676 N N . GLN A 1 84 ? 8.860 10.220 7.818 1.00 58.38 84 GLN A N 1
ATOM 677 C CA . GLN A 1 84 ? 9.829 11.041 7.077 1.00 58.38 84 GLN A CA 1
ATOM 678 C C . GLN A 1 84 ? 10.938 10.229 6.364 1.00 58.38 84 GLN A C 1
ATOM 680 O O . GLN A 1 84 ? 11.772 10.794 5.659 1.00 58.38 84 GLN A O 1
ATOM 685 N N . SER A 1 85 ? 10.961 8.906 6.534 1.00 68.06 85 SER A N 1
ATOM 686 C CA . SER A 1 85 ? 12.042 8.012 6.136 1.00 68.06 85 SER A CA 1
ATOM 687 C C . SER A 1 85 ? 11.808 7.250 4.824 1.00 68.06 85 SER A C 1
ATOM 689 O O . SER A 1 85 ? 12.799 6.854 4.216 1.00 68.06 85 SER A O 1
ATOM 691 N N . TYR A 1 86 ? 10.564 7.050 4.356 1.00 79.94 86 TYR A N 1
ATOM 692 C CA . TYR A 1 86 ? 10.292 6.143 3.224 1.00 79.94 86 TYR A CA 1
ATOM 693 C C . TYR A 1 86 ? 9.254 6.670 2.231 1.00 79.94 86 TYR A C 1
ATOM 695 O O . TYR A 1 86 ? 8.277 7.313 2.613 1.00 79.94 86 TYR A O 1
ATOM 703 N N . ASP A 1 87 ? 9.472 6.364 0.953 1.00 89.94 87 ASP A N 1
ATOM 704 C CA . ASP A 1 87 ? 8.513 6.629 -0.118 1.00 89.94 87 ASP A CA 1
ATOM 705 C C . ASP A 1 87 ? 7.386 5.593 -0.100 1.00 89.94 87 ASP A C 1
ATOM 707 O O . ASP A 1 87 ? 7.577 4.442 0.302 1.00 89.94 87 ASP A O 1
ATOM 711 N N . LEU A 1 88 ? 6.196 5.986 -0.552 1.00 90.56 88 LEU A N 1
ATOM 712 C CA . LEU A 1 88 ? 5.031 5.106 -0.524 1.00 90.56 88 LEU A CA 1
ATOM 713 C C . LEU A 1 88 ? 4.957 4.262 -1.795 1.00 90.56 88 LEU A C 1
ATOM 715 O O . LEU A 1 88 ? 4.883 4.808 -2.893 1.00 90.56 88 LEU A O 1
ATOM 719 N N . SER A 1 89 ? 4.900 2.939 -1.659 1.00 94.19 89 SER A N 1
ATOM 720 C CA . SER A 1 89 ? 4.734 2.047 -2.809 1.00 94.19 89 SER A CA 1
ATOM 721 C C . SER A 1 89 ? 3.389 2.236 -3.523 1.00 94.19 89 SER A C 1
ATOM 723 O O . SER A 1 89 ? 2.346 2.469 -2.911 1.00 94.19 89 SER A O 1
ATOM 725 N N . LEU A 1 90 ? 3.420 2.055 -4.837 1.00 95.56 90 LEU A N 1
ATOM 726 C CA . LEU A 1 90 ? 2.287 1.954 -5.744 1.00 95.56 90 LEU A CA 1
ATOM 727 C C . LEU A 1 90 ? 2.436 0.687 -6.573 1.00 95.56 90 LEU A C 1
ATOM 729 O O . LEU A 1 90 ? 3.519 0.404 -7.073 1.00 95.56 90 LEU A O 1
ATOM 733 N N . PHE A 1 91 ? 1.337 -0.027 -6.778 1.00 97.50 91 PHE A N 1
ATOM 734 C CA . PHE A 1 91 ? 1.307 -1.235 -7.593 1.00 97.50 91 PHE A CA 1
ATOM 735 C C . PHE A 1 91 ? 0.273 -1.114 -8.708 1.00 97.50 91 PHE A C 1
ATOM 737 O O . PHE A 1 91 ? -0.812 -0.562 -8.490 1.00 97.50 91 PHE A O 1
ATOM 744 N N . ARG A 1 92 ? 0.588 -1.643 -9.890 1.00 96.56 92 ARG A N 1
ATOM 745 C CA . ARG A 1 92 ? -0.368 -1.795 -10.997 1.00 96.56 92 ARG A CA 1
ATOM 746 C C . ARG A 1 92 ? -0.090 -3.067 -11.788 1.00 96.56 92 ARG A C 1
ATOM 748 O O . ARG A 1 92 ? 1.034 -3.562 -11.769 1.00 96.56 92 ARG A O 1
ATOM 755 N N . LEU A 1 93 ? -1.096 -3.550 -12.509 1.00 96.75 93 LEU A N 1
ATOM 756 C CA . LEU A 1 93 ? -0.901 -4.570 -13.537 1.00 96.75 93 LEU A CA 1
ATOM 757 C C . LEU A 1 93 ? -0.029 -4.005 -14.670 1.00 96.75 93 LEU A C 1
ATOM 759 O O . LEU A 1 93 ? -0.155 -2.827 -15.028 1.00 96.75 93 LEU A O 1
ATOM 763 N N . LYS A 1 94 ? 0.874 -4.837 -15.188 1.00 94.12 94 LYS A N 1
ATOM 764 C CA . LYS A 1 94 ? 1.591 -4.571 -16.437 1.00 94.12 94 LYS A CA 1
ATOM 765 C C . LYS A 1 94 ? 0.613 -4.716 -17.608 1.00 94.12 94 LYS A C 1
ATOM 767 O O . LYS A 1 94 ? -0.341 -5.485 -17.508 1.00 94.12 94 LYS A O 1
ATOM 772 N N . GLU A 1 95 ? 0.848 -3.936 -18.657 1.00 84.06 95 GLU A N 1
ATOM 773 C CA . GLU A 1 95 ? 0.171 -4.102 -19.952 1.00 84.06 95 GLU A CA 1
ATOM 774 C C . GLU A 1 95 ? 0.786 -5.271 -20.724 1.00 84.06 95 GLU A C 1
ATOM 776 O O . GLU A 1 95 ? 2.013 -5.488 -20.560 1.00 84.06 95 GLU A O 1
#

Foldseek 3Di:
DFLLVVLLVCCVVCVPCNVVVVAASDAPPPPDPDHSSVVSVVVVVVVVVVDVPPQKDKDWADCVPDPWDWDDDPPDIGTHPPDVPDTTMDMDGDD

Secondary structure (DSSP, 8-state):
--HHHHHHHHHHH-TTTGGGG------TTS--SS-HHHHHHHHHHHHHHH-TT-SEEEEEE-GGG-S--EEE-SS-EEE----TT-PEEEEEE--